Protein AF-A0A6G2VAE2-F1 (afdb_monomer_lite)

Radius of gyration: 14.96 Å; chains: 1; bounding box: 35×22×39 Å

pLDDT: mean 96.11, std 4.47, range [66.0, 98.81]

Foldseek 3Di:
DQVVLLVVVVVQVVVCVVPVDHDAAEQEDELPDAAVVVVRDPLVVLVVVSVVSVVSNVNNPHPYYDYDPDPHPSSD

Sequence (76 aa):
SEAGARIAREVADEYTASTGEQRWVLGSMGPGTKLPTLGHIAYATVRDGFQANAEGLIAGGADALIVETTQDLLQT

Structure (mmCIF, N/CA/C/O backbone):
data_AF-A0A6G2VAE2-F1
#
_entry.id   AF-A0A6G2VAE2-F1
#
loop_
_atom_site.group_PDB
_atom_site.id
_atom_site.type_symbol
_atom_site.label_atom_id
_atom_site.label_alt_id
_atom_site.label_comp_id
_atom_site.label_asym_id
_atom_site.label_entity_id
_atom_site.label_seq_id
_atom_site.pdbx_PDB_ins_code
_atom_site.Cartn_x
_atom_site.Cartn_y
_atom_site.Cartn_z
_atom_site.occupancy
_atom_site.B_iso_or_equiv
_atom_site.auth_seq_id
_atom_site.auth_comp_id
_atom_site.auth_asym_id
_atom_site.auth_atom_id
_atom_site.pdbx_PDB_model_num
ATOM 1 N N . SER A 1 1 ? 1.387 -8.052 0.244 1.00 92.25 1 SER A N 1
ATOM 2 C CA . SER A 1 1 ? 0.836 -6.985 1.102 1.00 92.25 1 SER A CA 1
ATOM 3 C C . SER A 1 1 ? -0.452 -7.376 1.813 1.00 92.25 1 SER A C 1
ATOM 5 O O . SER A 1 1 ? -0.634 -6.965 2.950 1.00 92.25 1 SER A O 1
ATOM 7 N N . GLU A 1 2 ? -1.289 -8.235 1.220 1.00 98.31 2 GLU A N 1
ATOM 8 C CA . GLU A 1 2 ? -2.565 -8.697 1.797 1.00 98.31 2 GLU A CA 1
ATOM 9 C C . GLU A 1 2 ? -2.490 -9.195 3.244 1.00 98.31 2 GLU A C 1
ATOM 11 O O . GLU A 1 2 ? -3.218 -8.693 4.090 1.00 98.31 2 GLU A O 1
ATOM 16 N N . ALA A 1 3 ? -1.585 -10.128 3.562 1.00 98.50 3 ALA A N 1
ATOM 17 C CA . ALA A 1 3 ? -1.487 -10.670 4.920 1.00 98.50 3 ALA A CA 1
ATOM 18 C C . ALA A 1 3 ? -1.211 -9.587 5.981 1.00 98.50 3 ALA A C 1
ATOM 20 O O . ALA A 1 3 ? -1.754 -9.658 7.078 1.00 98.50 3 ALA A O 1
ATOM 21 N N . GLY A 1 4 ? -0.405 -8.571 5.648 1.00 98.38 4 GLY A N 1
ATOM 22 C CA . GLY A 1 4 ? -0.124 -7.456 6.555 1.00 98.38 4 GLY A CA 1
ATOM 23 C C . GLY A 1 4 ? -1.347 -6.567 6.779 1.00 98.38 4 GLY A C 1
ATOM 24 O O . GLY A 1 4 ? -1.661 -6.242 7.921 1.00 98.38 4 GLY A O 1
ATOM 25 N N . ALA A 1 5 ? -2.069 -6.229 5.706 1.00 98.69 5 ALA A N 1
ATOM 26 C CA . ALA A 1 5 ? -3.318 -5.474 5.804 1.00 98.69 5 ALA A CA 1
ATOM 27 C C . ALA A 1 5 ? -4.392 -6.248 6.588 1.00 98.69 5 ALA A C 1
ATOM 29 O O . ALA A 1 5 ? -5.046 -5.665 7.446 1.00 98.69 5 ALA A O 1
ATOM 30 N N . ARG A 1 6 ? -4.492 -7.568 6.387 1.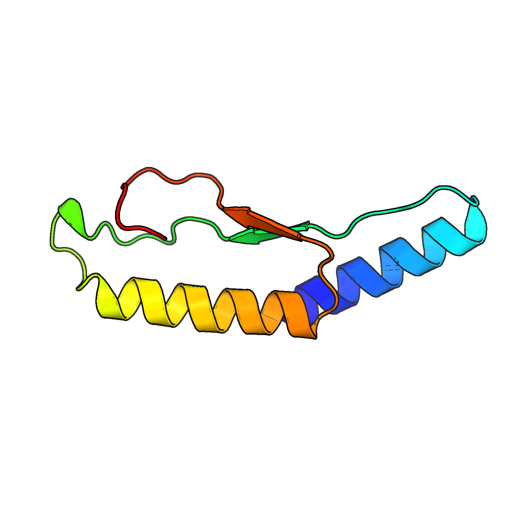00 98.81 6 ARG A N 1
ATOM 31 C CA . ARG A 1 6 ? -5.442 -8.431 7.100 1.00 98.81 6 ARG A CA 1
ATOM 32 C C . ARG A 1 6 ? -5.182 -8.476 8.602 1.00 98.81 6 ARG A C 1
ATOM 34 O O . ARG A 1 6 ? -6.113 -8.284 9.372 1.00 98.81 6 ARG A O 1
ATOM 41 N N . ILE A 1 7 ? -3.923 -8.623 9.019 1.00 98.75 7 ILE A N 1
ATOM 42 C CA . ILE A 1 7 ? -3.557 -8.542 10.443 1.00 98.75 7 ILE A CA 1
ATOM 43 C C . ILE A 1 7 ? -3.948 -7.174 11.021 1.00 98.75 7 ILE A C 1
ATOM 45 O O . ILE A 1 7 ? -4.526 -7.097 12.102 1.00 98.75 7 ILE A O 1
ATOM 49 N N . ALA A 1 8 ? -3.665 -6.083 10.302 1.00 98.69 8 ALA A N 1
ATOM 50 C CA . ALA A 1 8 ? -4.028 -4.744 10.758 1.00 98.69 8 ALA A CA 1
ATOM 51 C C . ALA A 1 8 ? -5.553 -4.556 10.866 1.00 98.69 8 ALA A C 1
ATOM 53 O O . ALA A 1 8 ? -6.021 -3.953 11.831 1.00 98.69 8 ALA A O 1
ATOM 54 N N . ARG A 1 9 ? -6.324 -5.099 9.915 1.00 98.75 9 ARG A N 1
ATOM 55 C CA . ARG A 1 9 ? -7.793 -5.070 9.911 1.00 98.75 9 ARG A CA 1
ATOM 56 C C . ARG A 1 9 ? -8.382 -5.838 11.085 1.00 98.75 9 ARG A C 1
ATOM 58 O O . ARG A 1 9 ? -9.205 -5.276 11.799 1.00 98.75 9 ARG A O 1
ATOM 65 N N . GLU A 1 10 ? -7.909 -7.057 11.333 1.00 98.69 10 GLU A N 1
ATOM 66 C CA . GLU A 1 10 ? -8.347 -7.882 12.467 1.00 98.69 10 GLU A CA 1
ATOM 67 C C . GLU A 1 10 ? -8.169 -7.137 13.801 1.00 98.69 10 GLU A C 1
ATOM 69 O O . GLU A 1 10 ? -9.108 -7.037 14.591 1.00 98.69 10 GLU A O 1
ATOM 74 N N . VAL A 1 11 ? -7.001 -6.521 14.015 1.00 98.62 11 VAL A N 1
ATOM 75 C CA . VAL A 1 11 ? -6.721 -5.731 15.226 1.00 98.62 11 VAL A CA 1
ATOM 76 C C . VAL A 1 11 ? -7.579 -4.462 15.280 1.00 98.62 11 VAL A C 1
ATOM 78 O O . VAL A 1 11 ? -8.123 -4.116 16.330 1.00 98.62 11 VAL A O 1
ATOM 81 N N . ALA A 1 12 ? -7.724 -3.747 14.162 1.00 98.69 12 ALA A N 1
ATOM 82 C CA . ALA A 1 12 ? -8.548 -2.544 14.105 1.00 98.69 12 ALA A CA 1
ATOM 83 C C . ALA A 1 12 ? -10.023 -2.848 14.423 1.00 98.69 12 ALA A C 1
ATOM 85 O O . ALA A 1 12 ? -10.654 -2.072 15.146 1.00 98.69 12 ALA A O 1
ATOM 86 N N . ASP A 1 13 ? -10.556 -3.975 13.946 1.00 98.62 13 ASP A N 1
ATOM 87 C CA . ASP A 1 13 ? -11.914 -4.439 14.243 1.00 98.62 13 ASP A CA 1
ATOM 88 C C . ASP A 1 13 ? -12.085 -4.826 15.711 1.00 98.62 13 ASP A C 1
ATOM 90 O O . ASP A 1 13 ? -13.036 -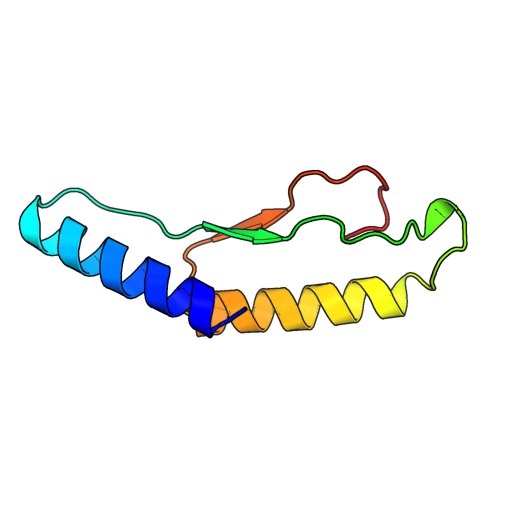4.368 16.345 1.00 98.62 13 ASP A O 1
ATOM 94 N N . GLU A 1 14 ? -11.155 -5.599 16.280 1.00 98.69 14 GLU A N 1
ATOM 95 C CA . GLU A 1 14 ? -11.194 -6.002 17.693 1.00 98.69 14 GLU A CA 1
ATOM 96 C C . GLU A 1 14 ? -11.251 -4.783 18.620 1.00 98.69 14 GLU A C 1
ATOM 98 O O . GLU A 1 14 ? -12.088 -4.682 19.525 1.00 98.69 14 GLU A O 1
ATOM 103 N N . TYR A 1 15 ? -10.379 -3.809 18.373 1.00 98.50 15 TYR A N 1
ATOM 104 C CA . TYR A 1 15 ? -10.356 -2.608 19.182 1.00 98.50 15 TYR A CA 1
ATOM 105 C C . TYR A 1 15 ? -11.582 -1.715 18.926 1.00 98.50 15 TYR A C 1
ATOM 107 O O . TYR A 1 15 ? -12.117 -1.137 19.875 1.00 98.50 15 TYR A O 1
ATOM 115 N N . THR A 1 16 ? -12.069 -1.623 17.680 1.00 98.56 16 THR A N 1
ATOM 116 C CA . THR A 1 16 ? -13.317 -0.899 17.361 1.00 98.56 16 THR A CA 1
ATOM 117 C C . THR A 1 16 ? -14.493 -1.496 18.125 1.00 98.56 16 THR A C 1
ATOM 119 O O . THR A 1 16 ? -15.256 -0.755 18.743 1.00 98.56 16 THR A O 1
ATOM 122 N N . ALA A 1 17 ? -14.596 -2.824 18.173 1.00 98.44 17 ALA A N 1
ATOM 123 C CA . ALA A 1 17 ? -15.630 -3.520 18.927 1.00 98.44 17 ALA A CA 1
ATOM 124 C C . ALA A 1 17 ? -15.508 -3.308 20.446 1.00 98.44 17 ALA A C 1
ATOM 126 O O . ALA A 1 17 ? -16.526 -3.165 21.120 1.00 98.44 17 ALA A O 1
ATOM 127 N N . SER A 1 18 ? -14.287 -3.269 20.996 1.00 98.44 18 SER A N 1
ATOM 128 C CA . SER A 1 18 ? -14.083 -3.143 22.447 1.00 98.44 18 SER A CA 1
ATOM 129 C C . SER A 1 18 ? -14.213 -1.717 22.987 1.00 98.44 18 SER A C 1
ATOM 131 O O . SER A 1 18 ? -14.624 -1.552 24.136 1.00 98.44 18 SER A O 1
ATOM 133 N N . THR A 1 19 ? -13.895 -0.684 22.197 1.00 98.25 19 THR A N 1
ATOM 134 C CA . THR A 1 19 ? -13.959 0.717 22.664 1.00 98.25 19 THR A CA 1
ATOM 135 C C . THR A 1 19 ? -15.070 1.546 22.025 1.00 98.25 19 THR A C 1
ATOM 137 O O . THR A 1 19 ? -15.365 2.630 22.520 1.00 98.25 19 THR A O 1
ATOM 140 N N . GLY A 1 20 ? -15.668 1.084 20.924 1.00 98.00 20 GLY A N 1
ATOM 141 C CA . GLY A 1 20 ? -16.654 1.841 20.144 1.00 98.00 20 GLY A CA 1
ATOM 142 C C . GLY A 1 20 ? -16.065 2.966 19.281 1.00 98.00 20 GLY A C 1
ATOM 143 O O . GLY A 1 20 ? -16.810 3.667 18.601 1.00 98.00 20 GLY A O 1
ATOM 144 N N . GLU A 1 21 ? -14.743 3.154 19.286 1.00 98.19 21 GLU A N 1
ATOM 145 C CA . GLU A 1 21 ? -14.061 4.168 18.473 1.00 98.19 21 GLU A CA 1
ATOM 146 C C . GLU A 1 21 ? -13.655 3.590 17.108 1.00 98.19 21 GLU A C 1
ATOM 148 O O . GLU A 1 21 ? -13.023 2.537 17.032 1.00 98.19 21 GLU A O 1
ATOM 153 N N . GLN A 1 22 ? -13.976 4.283 16.014 1.00 97.31 22 GLN A N 1
ATOM 154 C CA . GLN A 1 22 ? -13.609 3.846 14.662 1.00 97.31 22 GLN A CA 1
ATOM 155 C C . GLN A 1 22 ? -12.084 3.809 14.480 1.00 97.31 22 GLN A C 1
ATOM 157 O O . GLN A 1 22 ? -11.398 4.795 14.760 1.00 97.31 22 GLN A O 1
ATOM 162 N N . ARG A 1 23 ? -11.562 2.709 13.925 1.00 98.44 23 ARG A N 1
ATOM 163 C CA . ARG A 1 23 ? -10.148 2.569 13.535 1.00 98.44 23 ARG A CA 1
ATOM 164 C C . ARG A 1 23 ? -9.996 2.330 12.044 1.00 98.44 23 ARG A C 1
ATOM 166 O O . ARG A 1 23 ? -10.729 1.537 11.455 1.00 98.44 23 ARG A O 1
ATOM 173 N N . TRP A 1 24 ? -9.009 3.010 11.475 1.00 98.38 24 TRP A N 1
ATOM 174 C CA . TRP A 1 24 ? -8.694 2.985 10.054 1.00 98.38 24 TRP A CA 1
ATOM 175 C C . TRP A 1 24 ? -7.398 2.217 9.811 1.00 98.38 24 TRP A C 1
ATOM 177 O O . TRP A 1 24 ? -6.419 2.400 10.537 1.00 98.38 24 TRP A O 1
ATOM 187 N N . VAL A 1 25 ? -7.383 1.396 8.768 1.00 98.75 25 VAL A N 1
ATOM 188 C CA . VAL A 1 25 ? -6.195 0.698 8.279 1.00 98.75 25 VAL A CA 1
ATOM 189 C C . VAL A 1 25 ? -5.710 1.396 7.022 1.00 98.75 25 VAL A C 1
ATOM 191 O O . VAL A 1 25 ? -6.389 1.406 5.998 1.00 98.75 25 VAL A O 1
ATOM 194 N N . LEU A 1 26 ? -4.520 1.982 7.090 1.00 98.62 26 LEU A N 1
ATOM 195 C CA . LEU A 1 26 ? -3.911 2.668 5.959 1.00 98.62 26 LEU A CA 1
ATOM 196 C C . LEU A 1 26 ? -2.753 1.820 5.422 1.00 98.62 26 LEU A C 1
ATOM 198 O O . LEU A 1 26 ? -1.768 1.572 6.116 1.00 98.62 26 LEU A O 1
ATOM 202 N N . GLY A 1 27 ? -2.891 1.348 4.185 1.00 98.50 27 GLY A N 1
ATOM 203 C CA . GLY A 1 27 ? -1.898 0.522 3.513 1.00 98.50 27 GLY A CA 1
ATOM 204 C C . GLY A 1 27 ? -0.700 1.349 3.057 1.00 98.50 27 GLY A C 1
ATOM 205 O O . GLY A 1 27 ? -0.817 2.138 2.122 1.00 98.50 27 GLY A O 1
ATOM 206 N N . SER A 1 28 ? 0.449 1.164 3.707 1.00 97.62 28 SER A N 1
ATOM 207 C CA . SER A 1 28 ? 1.694 1.851 3.346 1.00 97.62 28 SER A CA 1
ATOM 208 C C . SER A 1 28 ? 2.275 1.323 2.029 1.00 97.62 28 SER A C 1
ATOM 210 O O . SER A 1 28 ? 2.417 0.114 1.813 1.00 97.62 28 SER A O 1
ATOM 212 N N . MET A 1 29 ? 2.638 2.259 1.155 1.00 96.75 29 MET A N 1
ATOM 213 C CA . MET A 1 29 ? 3.319 2.037 -0.113 1.00 96.75 29 MET A CA 1
ATOM 214 C C . MET A 1 29 ? 4.559 2.936 -0.166 1.00 96.75 29 MET A C 1
ATOM 216 O O . MET A 1 29 ? 4.501 4.082 -0.607 1.00 96.75 29 MET A O 1
ATOM 220 N N . GLY A 1 30 ? 5.686 2.404 0.313 1.00 94.75 30 GLY A N 1
ATOM 221 C CA . GLY A 1 30 ? 6.986 3.073 0.244 1.00 94.75 30 GLY A CA 1
ATOM 222 C C . GLY A 1 30 ? 7.638 3.007 -1.149 1.00 94.75 30 GLY A C 1
ATOM 223 O O . GLY A 1 30 ? 7.259 2.175 -1.973 1.00 94.75 30 GLY A O 1
ATOM 224 N N . PRO A 1 31 ? 8.690 3.809 -1.400 1.00 94.00 31 PRO A N 1
ATOM 225 C CA . PRO A 1 31 ? 9.258 4.059 -2.735 1.00 94.00 31 PRO A CA 1
ATOM 226 C C . PRO A 1 31 ? 10.052 2.880 -3.333 1.00 94.00 31 PRO A C 1
ATOM 228 O O . PRO A 1 31 ? 10.517 2.938 -4.472 1.00 94.00 31 PRO A O 1
ATOM 231 N N . GLY A 1 32 ? 10.299 1.825 -2.551 1.00 91.12 32 GLY A N 1
ATOM 232 C CA . GLY A 1 32 ? 11.323 0.831 -2.868 1.00 91.12 32 GLY A CA 1
ATOM 233 C C . GLY A 1 32 ? 12.734 1.441 -2.878 1.00 91.12 32 GLY A C 1
ATOM 234 O O . GLY A 1 32 ? 13.006 2.444 -2.224 1.00 91.12 32 GLY A O 1
ATOM 235 N N .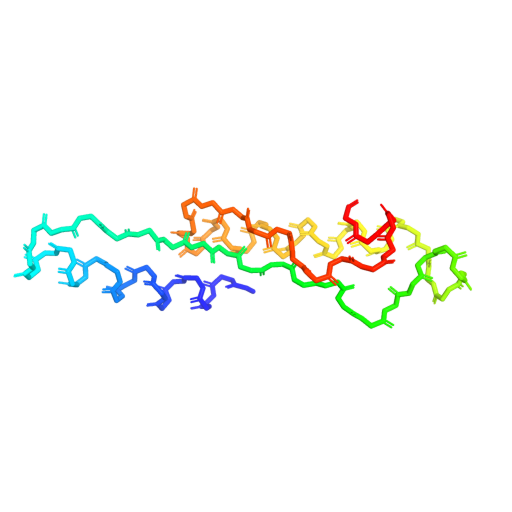 THR A 1 33 ? 13.665 0.816 -3.605 1.00 92.50 33 THR A N 1
ATOM 236 C CA . THR A 1 33 ? 15.090 1.224 -3.639 1.00 92.50 33 THR A CA 1
ATOM 237 C C . THR A 1 33 ? 15.570 1.702 -5.010 1.00 92.50 33 THR A C 1
ATOM 239 O O . THR A 1 33 ? 16.726 2.099 -5.163 1.00 92.50 33 THR A O 1
ATOM 242 N N . LYS A 1 34 ? 14.718 1.632 -6.039 1.00 93.69 34 LYS A N 1
ATOM 243 C CA . LYS A 1 34 ? 15.066 1.965 -7.428 1.00 93.69 34 LYS A CA 1
ATOM 244 C C . LYS A 1 34 ? 14.467 3.315 -7.810 1.00 93.69 34 LYS A C 1
ATOM 246 O O . LYS A 1 34 ? 13.328 3.590 -7.457 1.00 93.69 34 LYS A O 1
ATOM 251 N N . LEU A 1 35 ? 15.241 4.121 -8.540 1.00 94.69 35 LEU A N 1
ATOM 252 C CA . LEU A 1 35 ? 14.914 5.497 -8.930 1.00 94.69 35 LEU A CA 1
ATOM 253 C C . LEU A 1 35 ? 14.784 5.555 -10.462 1.00 94.69 35 LEU A C 1
ATOM 255 O O . LEU A 1 35 ? 15.815 5.530 -11.146 1.00 94.69 35 LEU A O 1
ATOM 259 N N . PRO A 1 36 ? 13.561 5.543 -11.028 1.00 94.12 36 PRO A N 1
ATOM 260 C CA . PRO A 1 36 ? 13.370 5.541 -12.478 1.00 94.12 36 PRO A CA 1
ATOM 261 C C . PRO A 1 36 ? 13.949 6.774 -13.175 1.00 94.12 36 PRO A C 1
ATOM 263 O O . PRO A 1 36 ? 14.485 6.644 -14.273 1.00 94.12 36 PRO A O 1
ATOM 266 N N . THR A 1 37 ? 13.922 7.950 -12.538 1.00 94.56 37 THR A N 1
ATOM 267 C CA . THR A 1 37 ? 14.517 9.176 -13.110 1.00 94.56 37 THR A CA 1
ATOM 268 C C . THR A 1 37 ? 16.035 9.090 -13.265 1.00 94.56 37 THR A C 1
ATOM 270 O O . THR A 1 37 ? 16.597 9.781 -14.110 1.00 94.56 37 THR A O 1
ATOM 273 N N . LEU A 1 38 ? 16.697 8.199 -12.515 1.00 96.50 38 LEU A N 1
ATOM 274 C CA . LEU A 1 38 ? 18.130 7.906 -12.647 1.00 96.50 38 LEU A CA 1
ATOM 275 C C . LEU A 1 38 ? 18.420 6.692 -13.545 1.00 96.50 38 LEU A C 1
ATOM 277 O O . LEU A 1 38 ? 19.560 6.239 -13.626 1.00 96.50 38 LEU A O 1
ATOM 281 N N . GLY A 1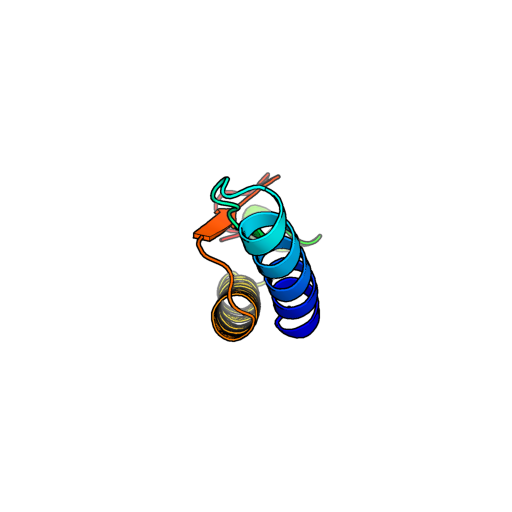 39 ? 17.405 6.125 -14.204 1.00 96.00 39 GLY A N 1
ATOM 282 C CA . GLY A 1 39 ? 17.567 4.985 -15.110 1.00 96.00 39 GLY A CA 1
ATOM 283 C C . GLY A 1 39 ? 17.847 3.649 -14.414 1.00 96.00 39 GLY A C 1
ATOM 284 O O . GLY A 1 39 ? 18.237 2.691 -15.077 1.00 96.00 39 GLY A O 1
ATOM 285 N N . HIS A 1 40 ? 17.638 3.542 -13.093 1.00 96.88 40 HIS A N 1
ATOM 286 C CA . HIS A 1 40 ? 17.857 2.288 -12.353 1.00 96.88 40 HIS A CA 1
ATOM 287 C C . HIS A 1 40 ? 16.900 1.164 -12.776 1.00 96.88 40 HIS A C 1
ATOM 289 O O . HIS A 1 40 ? 17.203 -0.013 -12.572 1.00 96.88 40 HIS A O 1
ATOM 295 N N . ILE A 1 41 ? 15.719 1.529 -13.278 1.00 96.00 41 ILE A N 1
ATOM 296 C CA . ILE A 1 41 ? 14.646 0.616 -13.667 1.00 96.00 41 ILE A CA 1
ATOM 297 C C . ILE A 1 41 ? 13.674 1.332 -14.612 1.00 96.00 41 ILE A C 1
ATOM 299 O O . ILE A 1 41 ? 13.510 2.551 -14.535 1.00 96.00 41 ILE A O 1
ATOM 303 N N . ALA A 1 42 ? 13.009 0.581 -15.490 1.00 95.88 42 ALA A N 1
ATOM 304 C CA . ALA A 1 42 ? 11.933 1.122 -16.308 1.00 95.88 42 ALA A CA 1
ATOM 305 C C . ALA A 1 42 ? 10.718 1.491 -15.440 1.00 95.88 42 ALA A C 1
ATOM 307 O O . ALA A 1 42 ? 10.325 0.726 -14.558 1.00 95.88 42 ALA A O 1
ATOM 308 N N . TYR A 1 43 ? 10.080 2.625 -15.743 1.00 93.94 43 TYR A N 1
ATOM 309 C CA . TYR A 1 43 ? 8.872 3.081 -15.044 1.00 93.94 43 TYR A CA 1
ATOM 310 C C . TYR A 1 43 ? 7.771 2.011 -15.007 1.00 93.94 43 TYR A C 1
ATOM 312 O O . TYR A 1 43 ? 7.205 1.750 -13.951 1.00 93.94 43 TYR A O 1
ATOM 320 N N . ALA A 1 44 ? 7.517 1.335 -16.135 1.00 96.12 44 ALA A N 1
ATOM 321 C CA . ALA A 1 44 ? 6.473 0.312 -16.226 1.00 96.12 44 ALA A CA 1
ATOM 322 C C . ALA A 1 44 ? 6.651 -0.809 -15.188 1.00 96.12 44 ALA A C 1
ATOM 324 O O . ALA A 1 44 ? 5.680 -1.230 -14.572 1.00 96.12 44 ALA A O 1
ATOM 325 N N . THR A 1 45 ? 7.890 -1.235 -14.924 1.00 95.62 45 THR 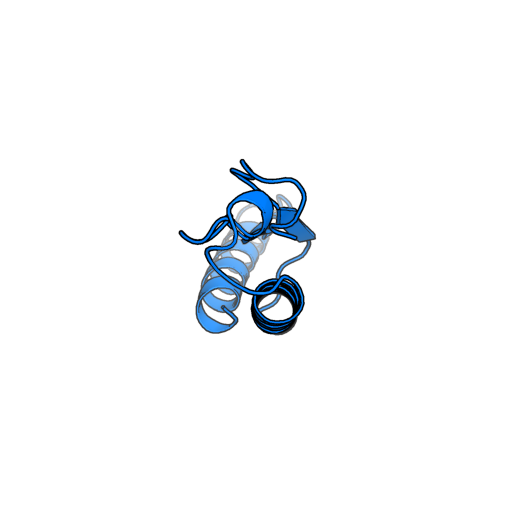A N 1
ATOM 326 C CA . THR A 1 45 ? 8.171 -2.264 -13.915 1.00 95.62 45 THR A CA 1
ATOM 327 C C . THR A 1 45 ? 7.856 -1.782 -12.499 1.00 95.62 45 THR A C 1
ATOM 329 O O . THR A 1 45 ? 7.376 -2.560 -11.680 1.00 95.62 45 THR A O 1
ATOM 332 N N . VAL A 1 46 ? 8.110 -0.504 -12.204 1.00 94.56 46 VAL A N 1
ATOM 333 C CA . VAL A 1 46 ? 7.788 0.095 -10.901 1.00 94.56 46 VAL A CA 1
ATOM 334 C C . VAL A 1 46 ? 6.278 0.222 -10.732 1.00 94.56 46 VAL A C 1
ATOM 336 O O . VAL A 1 46 ? 5.746 -0.271 -9.740 1.00 94.56 46 VAL A O 1
ATOM 339 N N . ARG A 1 47 ? 5.585 0.779 -11.732 1.00 94.69 47 ARG A N 1
ATOM 340 C CA . ARG A 1 47 ? 4.120 0.874 -11.773 1.00 94.69 47 ARG A CA 1
ATOM 341 C C . ARG A 1 47 ? 3.455 -0.481 -11.519 1.00 94.69 47 ARG A C 1
ATOM 343 O O . ARG A 1 47 ? 2.586 -0.576 -10.660 1.00 94.69 47 ARG A O 1
ATOM 350 N N . ASP A 1 48 ? 3.875 -1.528 -12.232 1.00 96.38 48 ASP A N 1
ATOM 351 C CA . ASP A 1 48 ? 3.267 -2.862 -12.115 1.00 96.38 48 ASP A CA 1
ATOM 352 C C . ASP A 1 48 ? 3.470 -3.455 -10.710 1.00 96.38 48 ASP A C 1
ATOM 354 O O . ASP A 1 48 ? 2.568 -4.082 -10.152 1.00 96.38 48 ASP A O 1
ATOM 358 N N . GLY A 1 49 ? 4.628 -3.196 -10.093 1.00 95.31 49 GLY A N 1
ATOM 359 C CA . GLY A 1 49 ? 4.889 -3.561 -8.701 1.00 95.31 49 GLY A CA 1
ATOM 360 C C . GLY A 1 49 ? 3.993 -2.815 -7.708 1.00 95.31 49 GLY A C 1
ATOM 361 O O . GLY A 1 49 ? 3.452 -3.431 -6.787 1.00 95.31 49 GLY A O 1
ATOM 362 N N . PHE A 1 50 ? 3.795 -1.507 -7.899 1.00 95.56 50 PHE A N 1
ATOM 363 C CA . PHE A 1 50 ? 2.885 -0.717 -7.065 1.00 95.56 50 PHE A CA 1
ATOM 364 C C . PHE A 1 50 ? 1.426 -1.132 -7.237 1.00 95.56 50 PHE A C 1
ATOM 366 O O . PHE A 1 50 ? 0.713 -1.199 -6.237 1.00 95.56 50 PHE A O 1
ATOM 373 N N . GLN A 1 51 ? 1.000 -1.486 -8.451 1.00 97.44 51 GLN A N 1
ATOM 374 C CA . GLN A 1 51 ? -0.340 -2.012 -8.695 1.00 97.44 51 GLN A CA 1
ATOM 375 C C . GLN A 1 51 ? -0.573 -3.316 -7.921 1.00 97.44 51 GLN A C 1
ATOM 377 O O . GLN A 1 51 ? -1.524 -3.399 -7.148 1.00 97.44 51 GLN A O 1
ATOM 382 N N . ALA A 1 52 ? 0.326 -4.297 -8.042 1.00 98.00 52 ALA A N 1
ATOM 383 C CA . ALA A 1 52 ? 0.198 -5.558 -7.309 1.00 98.00 52 ALA A CA 1
ATOM 384 C C . ALA A 1 52 ? 0.238 -5.355 -5.779 1.00 98.00 52 ALA A C 1
ATOM 386 O O . ALA A 1 52 ? -0.463 -6.037 -5.026 1.00 98.00 52 ALA A O 1
ATOM 387 N N . ASN A 1 53 ? 1.046 -4.401 -5.297 1.00 97.75 53 ASN A N 1
ATOM 388 C CA . ASN A 1 53 ? 1.073 -4.024 -3.884 1.00 97.75 53 ASN A CA 1
ATOM 389 C C . ASN A 1 53 ? -0.282 -3.444 -3.433 1.00 97.75 53 ASN A C 1
ATOM 391 O O . ASN A 1 53 ? -0.846 -3.922 -2.447 1.00 97.75 53 ASN A O 1
ATOM 395 N N . ALA A 1 54 ? -0.815 -2.472 -4.179 1.00 98.06 54 ALA A N 1
ATOM 396 C CA . ALA A 1 54 ? -2.100 -1.831 -3.912 1.00 98.06 54 ALA A CA 1
ATOM 397 C C . ALA A 1 54 ? -3.255 -2.840 -3.909 1.00 98.06 54 ALA A C 1
ATOM 399 O O . ALA A 1 54 ? -4.023 -2.879 -2.951 1.00 98.06 54 ALA A O 1
ATOM 400 N N . GLU A 1 55 ? -3.338 -3.705 -4.923 1.00 98.69 55 GLU A N 1
ATOM 401 C CA . GLU A 1 55 ? -4.334 -4.781 -5.004 1.00 98.69 55 GLU A CA 1
ATOM 402 C C . GLU A 1 55 ? -4.265 -5.694 -3.775 1.00 98.69 55 GLU A C 1
ATOM 404 O O . GLU A 1 55 ? -5.290 -6.007 -3.173 1.00 98.69 55 GLU A O 1
ATOM 409 N N . GLY A 1 56 ? -3.053 -6.054 -3.340 1.00 98.75 56 GLY A N 1
ATOM 410 C CA . GLY A 1 56 ? -2.855 -6.828 -2.121 1.00 98.75 56 GLY A CA 1
ATOM 411 C C . GLY A 1 56 ? -3.333 -6.098 -0.862 1.00 98.75 56 GLY A C 1
ATOM 412 O O . GLY A 1 56 ? -3.987 -6.709 -0.024 1.00 98.75 56 GLY A O 1
ATOM 413 N N . LEU A 1 57 ? -3.018 -4.810 -0.701 1.00 98.81 57 LEU A N 1
ATOM 414 C CA . LEU A 1 57 ? -3.465 -4.010 0.450 1.00 98.81 57 LEU A CA 1
ATOM 415 C C . LEU A 1 57 ? -4.995 -3.886 0.496 1.00 98.81 57 LEU A C 1
ATOM 417 O O . LEU A 1 57 ? -5.588 -4.065 1.558 1.00 98.81 57 LEU A O 1
ATOM 421 N N . ILE A 1 58 ? -5.626 -3.647 -0.657 1.00 98.62 58 ILE A N 1
ATOM 422 C CA . ILE A 1 58 ? -7.085 -3.569 -0.799 1.00 98.62 58 ILE A CA 1
ATOM 423 C C . ILE A 1 58 ? -7.728 -4.914 -0.450 1.00 98.62 58 ILE A C 1
ATOM 425 O O . ILE A 1 58 ? -8.642 -4.962 0.370 1.00 98.62 58 ILE A O 1
ATOM 429 N N . ALA A 1 59 ? -7.223 -6.018 -1.008 1.00 98.75 59 ALA A N 1
ATOM 430 C CA . ALA A 1 59 ? -7.730 -7.359 -0.715 1.00 98.75 59 ALA A CA 1
ATOM 431 C C . ALA A 1 59 ? -7.601 -7.730 0.773 1.00 98.75 59 ALA A C 1
ATOM 433 O O . ALA A 1 59 ? -8.433 -8.463 1.303 1.00 98.75 59 ALA A O 1
ATOM 434 N N . GLY A 1 60 ? -6.582 -7.204 1.458 1.00 98.56 60 GLY A N 1
ATOM 435 C CA . GLY A 1 60 ? -6.384 -7.396 2.893 1.00 98.56 60 GLY A CA 1
ATOM 436 C C . GLY A 1 60 ? -7.228 -6.483 3.789 1.00 98.56 60 GLY A C 1
ATOM 437 O O . GLY A 1 60 ? -7.133 -6.605 5.005 1.00 98.56 60 GLY A O 1
ATOM 438 N N . GLY A 1 61 ? -8.048 -5.588 3.230 1.00 98.62 61 GLY A N 1
ATOM 439 C CA . GLY A 1 61 ? -8.970 -4.750 4.000 1.00 98.62 61 GLY A CA 1
ATOM 440 C C . GLY A 1 61 ? -8.410 -3.396 4.437 1.00 98.62 61 GLY A C 1
ATOM 441 O O . GLY A 1 61 ? -8.862 -2.858 5.447 1.00 98.62 61 GLY A O 1
ATOM 442 N N . ALA A 1 62 ? -7.434 -2.839 3.712 1.00 98.75 62 ALA A N 1
ATOM 443 C CA . ALA A 1 62 ? -7.044 -1.443 3.904 1.00 98.75 62 ALA A CA 1
ATOM 444 C C . ALA A 1 62 ? -8.182 -0.490 3.491 1.00 98.75 62 ALA A C 1
ATOM 446 O O . ALA A 1 62 ? -8.776 -0.646 2.425 1.00 98.75 62 ALA A O 1
ATOM 447 N N . ASP A 1 63 ? -8.440 0.529 4.310 1.00 98.69 63 ASP A N 1
ATOM 448 C CA . ASP A 1 63 ? -9.453 1.560 4.058 1.00 98.69 63 ASP A CA 1
ATOM 449 C C . ASP A 1 63 ? -8.945 2.648 3.097 1.00 98.69 63 ASP A C 1
ATOM 451 O O . ASP A 1 63 ? -9.715 3.275 2.371 1.00 98.69 63 ASP A O 1
ATOM 455 N N . ALA A 1 64 ? -7.633 2.886 3.099 1.00 98.44 64 ALA A N 1
ATOM 456 C CA . ALA A 1 64 ? -6.961 3.803 2.190 1.00 98.44 64 ALA A CA 1
ATOM 457 C C . ALA A 1 64 ? -5.514 3.361 1.945 1.00 98.44 64 ALA A C 1
ATOM 459 O O . ALA A 1 64 ? -4.949 2.567 2.699 1.00 98.44 64 ALA A O 1
ATOM 460 N N . LEU A 1 65 ? -4.903 3.904 0.894 1.00 98.19 65 LEU A N 1
ATOM 461 C CA . LEU A 1 65 ? -3.494 3.703 0.565 1.00 98.19 65 LEU A CA 1
ATOM 462 C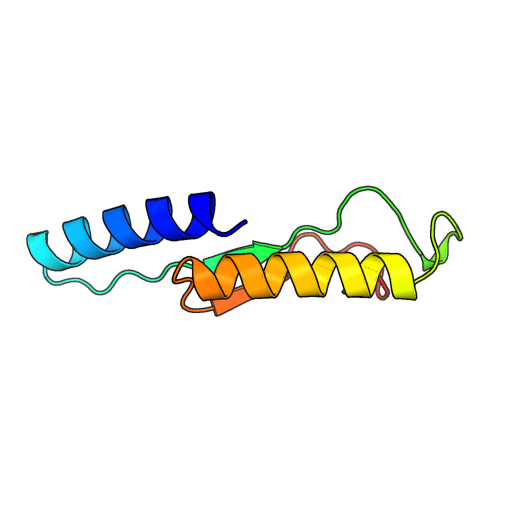 C . LEU A 1 65 ? -2.711 4.980 0.881 1.00 98.19 65 LEU A C 1
ATOM 464 O O . LEU A 1 65 ? -3.163 6.076 0.547 1.00 98.19 65 LEU A O 1
ATOM 468 N N . ILE A 1 66 ? -1.534 4.841 1.492 1.00 97.38 66 ILE A N 1
ATOM 469 C CA . ILE A 1 66 ? -0.588 5.942 1.695 1.00 97.38 66 ILE A CA 1
ATOM 470 C C . ILE A 1 66 ? 0.622 5.701 0.803 1.00 97.38 66 ILE A C 1
ATOM 472 O O . ILE A 1 66 ? 1.424 4.804 1.055 1.00 97.38 66 ILE A O 1
ATOM 476 N N . VAL A 1 67 ? 0.781 6.562 -0.195 1.00 95.25 67 VAL A N 1
ATOM 477 C CA . VAL A 1 67 ? 2.036 6.709 -0.931 1.00 95.25 67 VAL A CA 1
ATOM 478 C C . VAL A 1 67 ? 2.959 7.577 -0.084 1.00 95.25 67 VAL A C 1
ATOM 480 O O . VAL A 1 67 ? 2.683 8.760 0.114 1.00 95.25 67 VAL A O 1
ATOM 483 N N . GLU A 1 68 ? 4.019 6.988 0.464 1.00 96.56 68 GLU A N 1
ATOM 484 C CA . GLU A 1 68 ? 4.893 7.673 1.416 1.00 96.56 68 GLU A CA 1
ATOM 485 C C . GLU A 1 68 ? 6.368 7.582 1.053 1.00 96.56 68 GLU A C 1
ATOM 487 O O . GLU A 1 68 ? 6.813 6.688 0.338 1.00 96.56 68 GLU A O 1
ATOM 492 N N . THR A 1 69 ? 7.153 8.499 1.619 1.00 94.62 69 THR A N 1
ATOM 493 C CA . THR A 1 69 ? 8.617 8.514 1.485 1.00 94.62 69 THR A CA 1
ATOM 494 C C . THR A 1 69 ? 9.077 8.571 0.015 1.00 94.62 69 THR A C 1
ATOM 496 O O . THR A 1 69 ? 10.185 8.165 -0.328 1.00 94.62 69 THR A O 1
ATOM 499 N N . THR A 1 70 ? 8.232 9.097 -0.875 1.00 90.94 70 THR A N 1
ATOM 500 C CA . THR A 1 70 ? 8.539 9.265 -2.297 1.00 90.94 70 THR A CA 1
ATOM 501 C C . THR A 1 70 ? 9.629 10.311 -2.484 1.00 90.94 70 THR A C 1
ATOM 503 O O . THR A 1 70 ? 9.494 11.459 -2.064 1.00 90.94 70 THR A O 1
ATOM 506 N N . GLN A 1 71 ? 10.711 9.905 -3.140 1.00 92.81 71 GLN A N 1
ATOM 507 C CA . GLN A 1 71 ? 11.880 10.745 -3.432 1.00 92.81 71 GLN A CA 1
ATOM 508 C C . GLN A 1 71 ? 12.049 11.002 -4.937 1.00 92.81 71 GLN A C 1
ATOM 510 O O . GLN A 1 71 ? 12.766 11.916 -5.334 1.00 92.81 71 GLN A O 1
ATOM 515 N N . ASP A 1 72 ? 11.375 10.211 -5.773 1.00 92.12 72 ASP A N 1
ATOM 516 C CA . ASP A 1 72 ? 11.379 10.312 -7.228 1.00 92.12 72 ASP A CA 1
ATOM 517 C C . ASP A 1 72 ? 9.926 10.338 -7.733 1.00 92.12 72 ASP A C 1
ATOM 519 O O . ASP A 1 72 ? 9.105 9.506 -7.350 1.00 92.12 72 ASP A O 1
ATOM 523 N N . LEU A 1 73 ? 9.607 11.308 -8.597 1.00 89.06 73 LEU A N 1
ATOM 524 C CA . LEU A 1 73 ? 8.256 11.535 -9.128 1.00 89.06 73 LEU A CA 1
ATOM 525 C C . LEU A 1 73 ? 7.694 10.350 -9.929 1.00 89.06 73 LEU A C 1
ATOM 527 O O . LEU A 1 73 ? 6.485 10.268 -10.111 1.00 89.06 73 LEU A O 1
ATOM 531 N N . LEU A 1 74 ? 8.548 9.448 -10.414 1.00 89.69 74 LEU A N 1
ATOM 532 C CA . LEU A 1 74 ? 8.165 8.253 -11.165 1.00 89.69 74 LEU A CA 1
ATOM 533 C C . LEU A 1 74 ? 8.029 7.000 -10.281 1.00 89.69 74 LEU A C 1
ATOM 535 O O . LEU A 1 74 ? 7.809 5.910 -10.808 1.00 89.69 74 LEU A O 1
ATOM 539 N N . GLN A 1 75 ? 8.175 7.112 -8.955 1.00 83.94 75 GLN A N 1
ATOM 540 C CA . GLN A 1 75 ? 8.009 5.993 -8.015 1.00 83.94 75 GLN A CA 1
ATOM 541 C C . GLN A 1 75 ? 6.552 5.707 -7.625 1.00 83.94 75 GLN A C 1
ATOM 543 O O . GLN A 1 75 ? 6.336 5.057 -6.614 1.00 83.94 75 GLN A O 1
ATOM 548 N N . THR A 1 76 ? 5.550 6.155 -8.384 1.00 66.00 76 THR A N 1
ATOM 549 C CA . THR A 1 76 ? 4.151 5.744 -8.161 1.00 66.00 76 THR A CA 1
ATOM 550 C C . THR A 1 76 ? 3.312 5.863 -9.421 1.00 66.00 76 THR A C 1
ATOM 552 O O . THR A 1 76 ? 3.616 6.749 -10.252 1.00 66.00 76 THR A O 1
#

Secondary structure (DSSP, 8-state):
-HHHHHHHHHHHHHHHHHH------EEEE---S--GGGTSS-HHHHHHHHHHHHHHHHHTT-SEEEE-S--STT--